Protein AF-A0A9W7B7G4-F1 (afdb_monomer_lite)

Sequence (160 aa):
MGCLITSSPSPPECTRESYFDNVRVCGVNTGFFNRFQSEVHAEMNCVCAAVEGGVSLKGCTTYISMPPCKNCFMHLKLSGVRRIVSRNRLCATISSYLATTDSITYEDIPDTDESKERRLKVVKESGREGDVEEMRRKRKRRKEIERERKERGKKERGVK

Radius of gyration: 18.66 Å; chains: 1; bounding box: 43×40×54 Å

Organism: NCBI:txid1606541

Foldseek 3Di:
DKKWKFDPPQDPDDDVVSVVVRTQFMFQFCDDPDRLDRPDHRLNRRLVVCVVVVHQRAQIEMEDADADDPVSVVSSLVSHHAEYEYQDDHDPVVVVVVVVDNRHYYYHDHDDPVNVVVVVVVCVVVVCPVVVVVSVVVVVVVVVVVVVVVVVVVVVVDDD

pLDDT: mean 85.09, std 10.11, range [43.78, 96.0]

Structure (mmCIF, N/CA/C/O backbone):
data_AF-A0A9W7B7G4-F1
#
_entry.id   AF-A0A9W7B7G4-F1
#
loop_
_atom_site.group_PDB
_atom_site.id
_atom_site.type_symbol
_atom_site.label_atom_id
_atom_site.label_alt_id
_atom_site.label_comp_id
_atom_site.label_asym_id
_atom_site.label_entity_id
_atom_site.label_seq_id
_atom_site.pdbx_PDB_ins_code
_atom_site.Cartn_x
_atom_site.Cartn_y
_atom_site.Cartn_z
_atom_site.occupancy
_atom_site.B_iso_or_equiv
_atom_site.auth_seq_id
_atom_site.auth_comp_id
_atom_site.auth_asym_id
_atom_site.auth_atom_id
_atom_site.pdbx_PDB_model_num
ATOM 1 N N . MET A 1 1 ? 6.600 -6.328 0.077 1.00 81.56 1 MET A N 1
ATOM 2 C CA . MET A 1 1 ? 5.896 -5.152 0.623 1.00 81.56 1 MET A CA 1
ATOM 3 C C . MET A 1 1 ? 4.523 -5.633 1.021 1.00 81.56 1 MET A C 1
ATOM 5 O O . MET A 1 1 ? 4.011 -6.510 0.333 1.00 81.56 1 MET A O 1
ATOM 9 N N . GLY A 1 2 ? 4.013 -5.145 2.146 1.00 89.75 2 GLY A N 1
ATOM 10 C CA . GLY A 1 2 ? 2.680 -5.457 2.648 1.00 89.75 2 GLY A CA 1
ATOM 11 C C . GLY A 1 2 ? 1.824 -4.199 2.760 1.00 89.75 2 GLY A C 1
ATOM 12 O O . GLY A 1 2 ? 2.365 -3.100 2.953 1.00 89.75 2 GLY A O 1
ATOM 13 N N . CYS A 1 3 ? 0.522 -4.411 2.631 1.00 93.69 3 CYS A N 1
ATOM 14 C CA . CYS A 1 3 ? -0.563 -3.467 2.826 1.00 93.69 3 CYS A CA 1
ATOM 15 C C . CYS A 1 3 ? -1.593 -4.121 3.759 1.00 93.69 3 CYS A C 1
ATOM 17 O O . CYS A 1 3 ? -1.847 -5.325 3.673 1.00 93.69 3 CYS A O 1
ATOM 19 N N . LEU A 1 4 ? -2.151 -3.333 4.667 1.00 94.25 4 LEU A N 1
ATOM 20 C CA . LEU A 1 4 ? -3.153 -3.749 5.638 1.00 94.25 4 LEU A CA 1
ATOM 21 C C . LEU A 1 4 ? -4.233 -2.673 5.691 1.00 94.25 4 LEU A C 1
ATOM 23 O O . LEU A 1 4 ? -3.908 -1.506 5.891 1.00 94.25 4 LEU A O 1
ATOM 27 N N . ILE A 1 5 ? -5.495 -3.047 5.523 1.00 94.19 5 ILE A N 1
ATOM 28 C CA . ILE A 1 5 ? -6.626 -2.128 5.624 1.00 94.19 5 ILE A CA 1
ATOM 29 C C . ILE A 1 5 ? -7.446 -2.483 6.856 1.00 94.19 5 ILE A C 1
ATOM 31 O O . ILE A 1 5 ? -7.848 -3.634 7.039 1.00 94.19 5 ILE A O 1
ATOM 35 N N . THR A 1 6 ? -7.703 -1.479 7.685 1.00 92.75 6 THR A N 1
ATOM 36 C CA . THR A 1 6 ? -8.508 -1.596 8.896 1.00 92.75 6 THR A CA 1
ATOM 37 C C . THR A 1 6 ? -9.739 -0.709 8.818 1.00 92.75 6 THR A C 1
ATOM 39 O O . THR A 1 6 ? -9.773 0.307 8.113 1.00 92.75 6 THR A O 1
ATOM 42 N N . SER A 1 7 ? -10.742 -1.074 9.604 1.00 88.56 7 SER A N 1
ATOM 43 C CA . SER A 1 7 ? -11.881 -0.209 9.909 1.00 88.56 7 SER A CA 1
ATOM 44 C C . SER A 1 7 ? -11.416 1.127 10.496 1.00 88.56 7 SER A C 1
ATOM 46 O O . SER A 1 7 ? -10.373 1.195 11.151 1.00 88.56 7 SER A O 1
ATOM 48 N N . SER A 1 8 ? -12.207 2.179 10.287 1.00 77.56 8 SER A N 1
ATOM 49 C CA . SER A 1 8 ? -12.058 3.458 10.984 1.00 77.56 8 SER A CA 1
ATOM 50 C C . SER A 1 8 ? -13.406 3.868 11.590 1.00 77.56 8 SER A C 1
ATOM 52 O O . SER A 1 8 ? -14.425 3.669 10.918 1.00 77.56 8 SER A O 1
ATOM 54 N N . PRO A 1 9 ? -13.434 4.462 12.798 1.00 66.94 9 PRO A N 1
ATOM 55 C CA . PRO A 1 9 ? -12.286 4.712 13.677 1.00 66.94 9 PRO A CA 1
ATOM 56 C C . PRO A 1 9 ? -11.755 3.426 14.326 1.00 66.94 9 PRO A C 1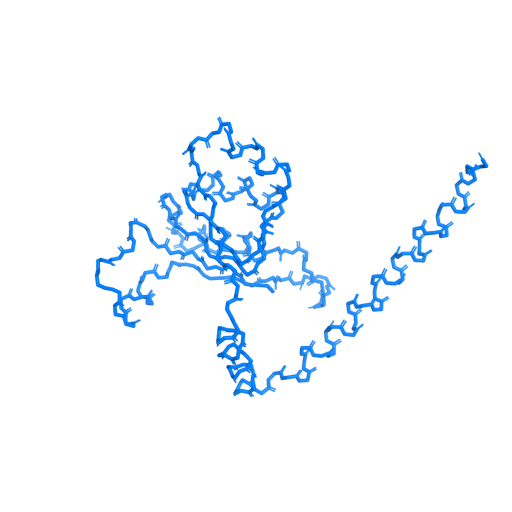
ATOM 58 O O . PRO A 1 9 ? -12.480 2.443 14.468 1.00 66.94 9 PRO A O 1
ATOM 61 N N . SER A 1 10 ? -10.475 3.429 14.710 1.00 61.72 10 SER A N 1
ATOM 62 C CA . SER A 1 10 ? -9.939 2.390 15.595 1.00 61.72 10 SER A CA 1
ATOM 63 C C . SER A 1 10 ? -10.697 2.427 16.928 1.00 61.72 10 SER A C 1
ATOM 65 O O . SER A 1 10 ? -10.994 3.529 17.402 1.00 61.72 10 SER A O 1
ATOM 67 N N . PRO A 1 11 ? -11.012 1.277 17.545 1.00 63.28 11 PRO A N 1
ATOM 68 C CA . PRO A 1 11 ? -11.721 1.252 18.816 1.00 63.28 11 PRO A CA 1
ATOM 69 C C . PRO A 1 11 ? -10.921 1.992 19.901 1.00 63.28 11 PRO A C 1
ATOM 71 O O . PRO A 1 11 ? -9.687 1.986 19.859 1.00 63.28 11 PRO A O 1
ATOM 74 N N . PRO A 1 12 ? -11.610 2.623 20.869 1.00 60.56 12 PRO A N 1
ATOM 75 C CA . PRO A 1 12 ? -10.978 3.418 21.925 1.00 60.56 12 PRO A CA 1
ATOM 76 C C . PRO A 1 12 ? -10.038 2.589 22.814 1.00 60.56 12 PRO A C 1
ATOM 78 O O . PRO A 1 12 ? -9.027 3.110 23.274 1.00 60.56 12 PRO A O 1
ATOM 81 N N . GLU A 1 13 ? -10.316 1.292 22.980 1.00 66.38 13 GLU A N 1
ATOM 82 C CA . GLU A 1 13 ? -9.416 0.324 23.609 1.00 66.38 13 GLU A CA 1
ATOM 83 C C . GLU A 1 13 ? -9.003 -0.738 22.581 1.00 66.38 13 GLU A C 1
ATOM 85 O O . GLU A 1 13 ? -9.759 -1.642 22.209 1.00 66.38 13 GLU A O 1
ATOM 90 N N . CYS A 1 14 ? -7.782 -0.600 22.071 1.00 65.31 14 CYS A N 1
ATOM 91 C CA . CYS A 1 14 ? -7.199 -1.542 21.126 1.00 65.31 14 CYS A CA 1
ATOM 92 C C . CYS A 1 14 ? -6.529 -2.692 21.896 1.00 65.31 14 CYS A C 1
ATOM 94 O O . CYS A 1 14 ? -5.321 -2.664 22.139 1.00 65.31 14 CYS A O 1
ATOM 96 N N . THR A 1 15 ? -7.306 -3.702 22.294 1.00 80.00 15 THR A N 1
ATOM 97 C CA . THR A 1 15 ? -6.761 -4.986 22.754 1.00 80.00 15 THR A CA 1
ATOM 98 C C . THR A 1 15 ? -6.179 -5.766 21.574 1.00 80.00 15 THR A C 1
ATOM 100 O O . THR A 1 15 ? -6.375 -5.416 20.406 1.00 80.00 15 THR A O 1
ATOM 103 N N . ARG A 1 16 ? -5.422 -6.833 21.855 1.00 77.25 16 ARG A N 1
ATOM 104 C CA . ARG A 1 16 ? -4.844 -7.666 20.796 1.00 77.25 16 ARG A CA 1
ATOM 105 C C . ARG A 1 16 ? -5.936 -8.334 19.960 1.00 77.25 16 ARG A C 1
ATOM 107 O O . ARG A 1 16 ? -5.798 -8.366 18.743 1.00 77.25 16 ARG A O 1
ATOM 114 N N . GLU A 1 17 ? -6.998 -8.841 20.584 1.00 77.94 17 GLU A N 1
ATOM 115 C CA . GLU A 1 17 ? -8.120 -9.445 19.858 1.00 77.94 17 GLU A CA 1
ATOM 116 C C . GLU A 1 17 ? -8.872 -8.395 19.038 1.00 77.94 17 GLU A C 1
ATOM 118 O O . GLU A 1 17 ? -9.024 -8.562 17.828 1.00 77.94 17 GLU A O 1
ATOM 123 N N . SER A 1 18 ? -9.231 -7.261 19.655 1.00 77.88 18 SER A N 1
ATOM 124 C CA . SER A 1 18 ? -9.980 -6.214 18.955 1.00 77.88 18 SER A CA 1
ATOM 125 C C . SER A 1 18 ? -9.180 -5.626 17.792 1.00 77.88 18 SER A C 1
ATOM 127 O O . SER A 1 18 ? -9.754 -5.258 16.770 1.00 77.88 18 SER A O 1
ATOM 129 N N . TYR A 1 19 ? -7.847 -5.595 17.877 1.00 80.12 19 TYR A N 1
ATOM 130 C CA . TYR A 1 19 ? -6.990 -5.225 16.753 1.00 80.12 19 TYR A CA 1
ATOM 131 C C . TYR A 1 19 ? -7.194 -6.134 15.534 1.00 80.12 19 TYR A C 1
ATOM 133 O O . TYR A 1 19 ? -7.355 -5.626 14.422 1.00 80.12 19 TYR A O 1
ATOM 141 N N . PHE A 1 20 ? -7.193 -7.457 15.721 1.00 82.44 20 PHE A N 1
ATOM 142 C CA . PHE A 1 20 ? -7.337 -8.402 14.611 1.00 82.44 20 PHE A CA 1
ATOM 143 C C . PHE A 1 20 ? -8.744 -8.388 14.021 1.00 82.44 20 PHE A C 1
ATOM 145 O O . PHE A 1 20 ? -8.869 -8.417 12.800 1.00 82.44 20 PHE A O 1
ATOM 152 N N . ASP A 1 21 ? -9.776 -8.220 14.847 1.00 83.88 21 ASP A N 1
ATOM 153 C CA . ASP A 1 21 ? -11.159 -8.080 14.371 1.00 83.88 21 ASP A CA 1
ATOM 154 C C . ASP A 1 21 ? -11.359 -6.813 13.521 1.00 83.88 21 ASP A C 1
ATOM 156 O O . ASP A 1 21 ? -12.219 -6.746 12.640 1.00 83.88 21 ASP A O 1
ATOM 160 N N . ASN A 1 22 ? -10.529 -5.789 13.743 1.00 87.38 22 ASN A N 1
ATOM 161 C CA . ASN A 1 22 ? -10.548 -4.568 12.944 1.00 87.38 22 ASN A CA 1
ATOM 162 C C . ASN A 1 22 ? -9.833 -4.683 11.604 1.00 87.38 22 ASN A C 1
ATOM 164 O O . ASN A 1 22 ? -10.007 -3.797 10.755 1.00 87.38 22 ASN A O 1
ATOM 168 N N . VAL A 1 23 ? -9.027 -5.723 11.402 1.00 91.12 23 VAL A N 1
ATOM 169 C CA . VAL A 1 23 ? -8.369 -5.966 10.125 1.00 91.12 23 VAL A CA 1
ATOM 170 C C . VAL A 1 23 ? -9.412 -6.451 9.134 1.00 91.12 23 VAL A C 1
ATOM 172 O O . VAL A 1 23 ? -9.992 -7.520 9.273 1.00 91.12 23 VAL A O 1
ATOM 175 N N . ARG A 1 24 ? -9.626 -5.654 8.091 1.00 91.25 24 ARG A N 1
ATOM 176 C CA . ARG A 1 24 ? -10.582 -5.970 7.034 1.00 91.25 24 ARG A CA 1
ATOM 177 C C . ARG A 1 24 ? -9.936 -6.796 5.943 1.00 91.25 24 ARG A C 1
ATOM 179 O O . ARG A 1 24 ? -10.478 -7.815 5.540 1.00 91.25 24 ARG A O 1
ATOM 186 N N . VAL A 1 25 ? -8.782 -6.344 5.459 1.00 94.38 25 VAL A N 1
ATOM 187 C CA . VAL A 1 25 ? -8.073 -6.990 4.353 1.00 94.38 25 VAL A CA 1
ATOM 188 C C . VAL A 1 25 ? -6.574 -6.789 4.515 1.00 94.38 25 VAL A C 1
ATOM 190 O O . VAL A 1 25 ? -6.117 -5.710 4.892 1.00 94.38 25 VAL A O 1
ATOM 193 N N . CYS A 1 26 ? -5.789 -7.805 4.177 1.00 94.25 26 CYS A N 1
ATOM 194 C CA . CYS A 1 26 ? -4.341 -7.705 4.070 1.00 94.25 26 CYS A CA 1
ATOM 195 C C . CYS A 1 26 ? -3.874 -8.197 2.697 1.00 94.25 26 CYS A C 1
ATOM 197 O O . CYS A 1 26 ? -4.549 -8.973 2.026 1.00 94.25 26 CYS A O 1
ATOM 199 N N . GLY A 1 27 ? -2.724 -7.701 2.253 1.00 93.62 27 GLY A N 1
ATOM 200 C CA . GLY A 1 27 ? -2.203 -7.988 0.927 1.00 93.62 27 GLY A CA 1
ATOM 201 C C . GLY A 1 27 ? -0.699 -7.802 0.877 1.00 93.62 27 GLY A C 1
ATOM 202 O O . GLY A 1 27 ? -0.123 -6.933 1.533 1.00 93.62 27 GLY A O 1
ATOM 203 N N . VAL A 1 28 ? -0.040 -8.632 0.080 1.00 92.56 28 VAL A N 1
ATOM 204 C CA . VAL A 1 28 ? 1.387 -8.514 -0.231 1.00 92.56 28 VAL A CA 1
ATOM 205 C C . VAL A 1 28 ? 1.559 -8.364 -1.730 1.00 92.56 28 VAL A C 1
ATOM 207 O O . VAL A 1 28 ? 0.647 -8.672 -2.485 1.00 92.56 28 VAL A O 1
ATOM 210 N N . ASN A 1 29 ? 2.713 -7.877 -2.178 1.00 91.12 29 ASN A N 1
ATOM 211 C CA . ASN A 1 29 ? 2.996 -7.831 -3.612 1.00 91.12 29 ASN A CA 1
ATOM 212 C C . ASN A 1 29 ? 2.940 -9.233 -4.225 1.00 91.12 29 ASN A C 1
ATOM 214 O O . ASN A 1 29 ? 3.547 -10.159 -3.682 1.00 91.12 29 ASN A O 1
ATOM 218 N N . THR A 1 30 ? 2.333 -9.331 -5.403 1.00 89.19 30 THR A N 1
ATOM 219 C CA . THR A 1 30 ? 2.258 -10.577 -6.167 1.00 89.19 30 THR A CA 1
ATOM 220 C C . THR A 1 30 ? 3.040 -10.426 -7.460 1.00 89.19 30 THR A C 1
ATOM 222 O O . THR A 1 30 ? 2.921 -9.413 -8.156 1.00 89.19 30 THR A O 1
ATOM 225 N N . GLY A 1 31 ? 3.853 -11.438 -7.760 1.00 85.31 31 GLY A N 1
ATOM 226 C CA . GLY A 1 31 ? 4.517 -11.569 -9.047 1.00 85.31 31 GLY A CA 1
ATOM 227 C C . GLY A 1 31 ? 3.828 -12.626 -9.893 1.00 85.31 31 GLY A C 1
ATOM 228 O O . GLY A 1 31 ? 3.772 -13.778 -9.470 1.00 85.31 31 GLY A O 1
ATOM 229 N N . PHE A 1 32 ? 3.284 -12.237 -11.047 1.00 81.56 32 PHE A N 1
ATOM 230 C CA . PHE A 1 32 ? 2.470 -13.136 -11.876 1.00 81.56 32 PHE A CA 1
ATOM 231 C C . PHE A 1 32 ? 3.328 -13.900 -12.886 1.00 81.56 32 PHE A C 1
ATOM 233 O O . PHE A 1 32 ? 3.273 -15.122 -12.964 1.00 81.56 32 PHE A O 1
ATOM 240 N N . PHE A 1 33 ? 4.188 -13.186 -13.613 1.00 83.88 33 PHE A N 1
ATOM 241 C CA . PHE A 1 33 ? 5.077 -13.790 -14.608 1.00 83.88 33 PHE A CA 1
ATOM 242 C C . PHE A 1 33 ? 6.438 -14.146 -14.011 1.00 83.88 33 PHE A C 1
ATOM 244 O O . PHE A 1 33 ? 7.163 -14.990 -14.534 1.00 83.88 33 PHE A O 1
ATOM 251 N N . ASN A 1 34 ? 6.817 -13.490 -12.912 1.00 76.25 34 ASN A N 1
ATOM 252 C CA . ASN A 1 34 ? 8.071 -13.748 -12.228 1.00 76.25 34 ASN A CA 1
ATOM 253 C C . ASN A 1 34 ? 7.915 -13.549 -10.717 1.00 76.25 34 ASN A C 1
ATOM 255 O O . ASN A 1 34 ? 7.637 -12.447 -10.253 1.00 76.25 34 ASN A O 1
ATOM 259 N N . ARG A 1 35 ? 8.200 -14.594 -9.930 1.00 69.56 35 ARG A N 1
ATOM 260 C CA . ARG A 1 35 ? 8.082 -14.583 -8.458 1.00 69.56 35 ARG A CA 1
ATOM 261 C C . ARG A 1 35 ? 8.930 -13.506 -7.762 1.00 69.56 35 ARG A C 1
ATOM 263 O O . ARG A 1 35 ? 8.662 -13.146 -6.620 1.00 69.56 35 ARG A O 1
ATOM 270 N N . PHE A 1 36 ? 9.956 -12.977 -8.427 1.00 69.25 36 PHE A N 1
ATOM 271 C CA . PHE A 1 36 ? 10.814 -11.910 -7.901 1.00 69.25 36 PHE A CA 1
ATOM 272 C C . PHE A 1 36 ? 10.337 -10.502 -8.277 1.00 69.25 36 PHE A C 1
ATOM 274 O O . PHE A 1 36 ? 10.901 -9.510 -7.791 1.00 69.25 36 PHE A O 1
ATOM 281 N N . GLN A 1 37 ? 9.326 -10.406 -9.139 1.00 72.88 37 GLN A N 1
ATOM 282 C CA . GLN A 1 37 ? 8.693 -9.160 -9.524 1.00 72.88 37 GLN A CA 1
ATOM 283 C C . GLN A 1 3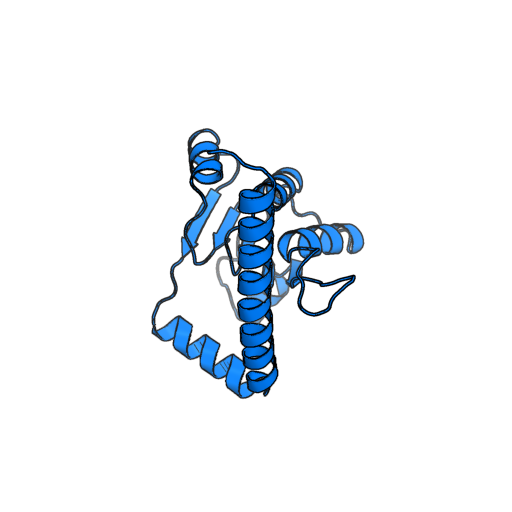7 ? 7.498 -8.835 -8.621 1.00 72.88 37 GLN A C 1
ATOM 285 O O . GLN A 1 37 ? 7.149 -9.548 -7.681 1.00 72.88 37 GLN A O 1
ATOM 290 N N . SER A 1 38 ? 7.002 -7.622 -8.786 1.00 79.81 38 SER A N 1
ATOM 291 C CA . SER A 1 38 ? 5.872 -7.085 -8.042 1.00 79.81 38 SER A CA 1
ATOM 292 C C . SER A 1 38 ? 5.021 -6.321 -9.036 1.00 79.81 38 SER A C 1
ATOM 294 O O . SER A 1 38 ? 4.913 -5.104 -8.951 1.00 79.81 38 SER A O 1
ATOM 296 N N . GLU A 1 39 ? 4.536 -7.042 -10.043 1.00 85.56 39 GLU A N 1
ATOM 297 C CA . GLU A 1 39 ? 3.659 -6.521 -11.086 1.00 85.56 39 GLU A CA 1
ATOM 298 C C . GLU A 1 39 ? 2.373 -5.986 -10.461 1.00 85.56 39 GLU A C 1
ATOM 300 O O . GLU A 1 39 ? 1.945 -4.884 -10.795 1.00 85.56 39 GLU A O 1
ATOM 305 N N . VAL A 1 40 ? 1.817 -6.721 -9.491 1.00 90.44 40 VAL A N 1
ATOM 306 C CA . VAL A 1 40 ? 0.706 -6.234 -8.677 1.00 90.44 40 VAL A CA 1
ATOM 307 C C . VAL A 1 40 ? 1.226 -5.826 -7.306 1.00 90.44 40 VAL A C 1
ATOM 309 O O . VAL A 1 40 ? 1.846 -6.601 -6.569 1.00 90.44 40 VAL A O 1
ATOM 312 N N . HIS A 1 41 ? 1.001 -4.559 -6.986 1.00 93.62 41 HIS A N 1
ATOM 313 C CA . HIS A 1 41 ? 1.365 -3.970 -5.709 1.00 93.62 41 HIS A CA 1
ATOM 314 C C . HIS A 1 41 ? 0.418 -4.436 -4.597 1.00 93.62 41 HIS A C 1
ATOM 316 O O . HIS A 1 41 ? -0.757 -4.715 -4.840 1.00 93.62 41 HIS A O 1
ATOM 322 N N . ALA A 1 42 ? 0.926 -4.477 -3.367 1.00 95.25 42 ALA A N 1
ATOM 323 C CA . ALA A 1 42 ? 0.178 -4.896 -2.187 1.00 95.25 42 ALA A CA 1
ATOM 324 C C . ALA A 1 42 ? -1.129 -4.108 -2.003 1.00 95.25 42 ALA A C 1
ATOM 326 O O . ALA A 1 42 ? -2.147 -4.692 -1.652 1.00 95.25 42 ALA A O 1
ATOM 327 N N . GLU A 1 43 ? -1.113 -2.806 -2.289 1.00 96.00 43 GLU A N 1
ATOM 328 C CA . GLU A 1 43 ? -2.270 -1.913 -2.212 1.00 96.00 43 GLU A CA 1
ATOM 329 C C . GLU A 1 43 ? -3.389 -2.353 -3.156 1.00 96.00 43 GLU A C 1
ATOM 331 O O . GLU A 1 43 ? -4.550 -2.401 -2.762 1.00 96.00 43 GLU A O 1
ATOM 336 N N . MET A 1 44 ? -3.035 -2.718 -4.392 1.00 95.62 44 MET A N 1
ATOM 337 C CA . MET A 1 44 ? -4.018 -3.189 -5.366 1.00 95.62 44 MET A CA 1
ATOM 338 C C . MET A 1 44 ? -4.556 -4.558 -4.995 1.00 95.62 44 MET A C 1
ATOM 340 O O . MET A 1 44 ? -5.757 -4.770 -5.093 1.00 95.62 44 MET A O 1
ATOM 344 N N . ASN A 1 45 ? -3.700 -5.454 -4.504 1.00 95.06 45 ASN A N 1
ATOM 345 C CA . ASN A 1 45 ? -4.157 -6.744 -3.998 1.00 95.06 45 ASN A CA 1
ATOM 346 C C . ASN A 1 45 ? -5.144 -6.579 -2.836 1.00 95.06 45 ASN A C 1
ATOM 348 O O . ASN A 1 45 ? -6.148 -7.279 -2.809 1.00 95.06 45 ASN A O 1
ATOM 352 N N . CYS A 1 46 ? -4.919 -5.626 -1.923 1.00 95.38 46 CYS A N 1
ATOM 353 C CA . CYS A 1 46 ? -5.889 -5.311 -0.872 1.00 95.38 46 CYS A CA 1
ATOM 354 C C . CYS A 1 46 ? -7.222 -4.809 -1.435 1.00 95.38 46 CYS A C 1
ATOM 356 O O . CYS A 1 46 ? -8.271 -5.237 -0.968 1.00 95.38 46 CYS A O 1
ATOM 358 N N . VAL A 1 47 ? -7.201 -3.914 -2.426 1.00 95.81 47 VAL A N 1
ATOM 359 C CA . VAL A 1 47 ? -8.439 -3.426 -3.055 1.00 95.81 47 VAL A CA 1
ATOM 360 C C . VAL A 1 47 ? -9.185 -4.570 -3.747 1.00 95.81 47 VAL A C 1
ATOM 362 O O . VAL A 1 47 ? -10.387 -4.709 -3.548 1.00 95.81 47 VAL A O 1
ATOM 365 N N . CYS A 1 48 ? -8.486 -5.422 -4.500 1.00 95.50 48 CYS A N 1
ATOM 366 C CA . CYS A 1 48 ? -9.094 -6.574 -5.165 1.00 95.50 48 CYS A CA 1
ATOM 367 C C . CYS A 1 48 ? -9.680 -7.574 -4.162 1.00 95.50 48 CYS A C 1
ATOM 369 O O . CYS A 1 48 ? -10.827 -7.976 -4.319 1.00 95.50 48 CYS A O 1
ATOM 371 N N . ALA A 1 49 ? -8.940 -7.918 -3.105 1.00 95.00 49 ALA A N 1
ATOM 372 C CA . ALA A 1 49 ? -9.419 -8.826 -2.066 1.00 95.00 49 ALA A CA 1
ATOM 373 C C . ALA A 1 49 ? -10.620 -8.248 -1.295 1.00 95.00 49 ALA A C 1
ATOM 375 O O . ALA A 1 49 ? -11.514 -8.990 -0.901 1.00 95.00 49 ALA A O 1
ATOM 376 N N . ALA A 1 50 ? -10.688 -6.923 -1.123 1.00 95.44 50 ALA A N 1
ATOM 377 C CA . ALA A 1 50 ? -11.864 -6.273 -0.552 1.00 95.44 50 ALA A CA 1
ATOM 378 C C . ALA A 1 50 ? -13.095 -6.428 -1.450 1.00 95.44 50 ALA A C 1
ATOM 380 O O . ALA A 1 50 ? -14.172 -6.743 -0.958 1.00 95.44 50 ALA A O 1
ATOM 381 N N . VAL A 1 51 ? -12.936 -6.238 -2.763 1.00 95.62 51 VAL A N 1
ATOM 382 C CA . VAL A 1 51 ? -14.027 -6.419 -3.731 1.00 95.62 51 VAL A CA 1
ATOM 383 C C . VAL A 1 51 ? -14.486 -7.875 -3.768 1.00 95.62 51 VAL A C 1
ATOM 385 O O . VAL A 1 51 ? -15.682 -8.130 -3.680 1.00 95.62 51 VAL A O 1
ATOM 388 N N . GLU A 1 52 ? -13.549 -8.819 -3.847 1.00 95.62 52 GLU A N 1
ATOM 389 C CA . GLU A 1 52 ? -13.835 -10.257 -3.853 1.00 95.62 52 GLU A CA 1
ATOM 390 C C . GLU A 1 52 ? -14.564 -10.701 -2.577 1.00 95.62 52 GLU A C 1
ATOM 392 O O . GLU A 1 52 ? -15.541 -11.440 -2.646 1.00 95.62 52 GLU A O 1
ATOM 397 N N . GLY A 1 53 ? -14.143 -10.190 -1.417 1.00 93.62 53 GLY A N 1
ATOM 398 C CA . GLY A 1 53 ? -14.781 -10.462 -0.129 1.00 93.62 53 GLY A CA 1
ATOM 399 C C . GLY A 1 53 ? -16.042 -9.640 0.159 1.00 93.62 53 GLY A C 1
ATOM 400 O O . GLY A 1 53 ? -16.607 -9.776 1.241 1.00 93.62 53 GLY A O 1
ATOM 401 N N . GLY A 1 54 ? -16.471 -8.753 -0.746 1.00 94.19 54 GLY A N 1
ATOM 402 C CA . GLY A 1 54 ? -17.628 -7.877 -0.524 1.00 94.19 54 GLY A CA 1
ATOM 403 C C . GLY A 1 54 ? -17.441 -6.854 0.609 1.00 94.19 54 GLY A C 1
ATOM 404 O O . GLY A 1 54 ? -18.413 -6.402 1.213 1.00 94.19 54 GLY A O 1
ATOM 405 N N . VAL A 1 55 ? -16.200 -6.478 0.921 1.00 93.50 55 VAL A N 1
ATOM 406 C CA . VAL A 1 55 ? -15.854 -5.568 2.015 1.00 93.50 55 VAL A CA 1
ATOM 407 C C . VAL A 1 55 ? -15.751 -4.129 1.512 1.00 93.50 55 VAL A C 1
ATOM 409 O O . VAL A 1 55 ? -14.912 -3.788 0.679 1.00 93.50 55 VAL A O 1
ATOM 412 N N . SER A 1 56 ? -16.571 -3.239 2.073 1.00 93.94 56 SER A N 1
ATOM 413 C CA . SER A 1 56 ? -16.483 -1.805 1.782 1.00 93.94 56 SER A CA 1
ATOM 414 C C . SER A 1 56 ? -15.223 -1.185 2.390 1.00 93.94 56 SER A C 1
ATOM 416 O O . SER A 1 56 ? -14.977 -1.301 3.591 1.00 93.94 56 SER A O 1
ATOM 418 N N . LEU A 1 57 ? -14.461 -0.463 1.562 1.00 94.38 57 LEU A N 1
ATOM 419 C CA . LEU A 1 57 ? -13.272 0.290 1.976 1.00 94.38 57 LEU A CA 1
ATOM 420 C C . LEU A 1 57 ? -13.572 1.758 2.324 1.00 94.38 57 LEU A C 1
ATOM 422 O O . LEU A 1 57 ? -12.663 2.528 2.648 1.00 94.38 57 LEU A O 1
ATOM 426 N N . LYS A 1 58 ? -14.846 2.165 2.278 1.00 94.38 58 LYS A N 1
ATOM 427 C CA . LYS A 1 58 ? -15.263 3.541 2.562 1.00 94.38 58 LYS A CA 1
ATOM 428 C C . LYS A 1 58 ? -14.940 3.912 4.009 1.00 94.38 58 LYS A C 1
ATOM 430 O O . LYS A 1 58 ? -15.367 3.240 4.940 1.00 94.38 58 LYS A O 1
ATOM 435 N N . GLY A 1 59 ? -14.197 5.000 4.189 1.00 92.38 59 GLY A N 1
ATOM 436 C CA . GLY A 1 59 ? -13.784 5.495 5.501 1.00 92.38 59 GLY A CA 1
ATOM 437 C C . GLY A 1 59 ? -12.599 4.753 6.117 1.00 92.38 59 GLY A C 1
ATOM 438 O O . GLY A 1 59 ? -12.103 5.197 7.142 1.00 92.38 59 GLY A O 1
ATOM 439 N N . CYS A 1 60 ? -12.116 3.666 5.511 1.00 94.06 60 CYS A N 1
ATOM 440 C CA . CYS A 1 60 ? -11.085 2.824 6.111 1.00 94.06 60 CYS A CA 1
ATOM 441 C C . CYS A 1 60 ? -9.713 3.511 6.191 1.00 94.06 60 CYS A C 1
ATOM 443 O O . CYS A 1 60 ? -9.423 4.482 5.477 1.00 94.06 60 CYS A O 1
ATOM 445 N N . THR A 1 61 ? -8.856 2.937 7.036 1.00 94.06 61 THR A N 1
ATOM 446 C CA . THR A 1 61 ? -7.453 3.322 7.203 1.00 94.06 61 THR A CA 1
ATOM 447 C C . THR A 1 61 ? -6.558 2.254 6.594 1.00 94.06 61 THR A C 1
ATOM 449 O O . THR A 1 61 ? -6.760 1.063 6.805 1.00 94.06 61 THR A O 1
ATOM 452 N N . THR A 1 62 ? -5.563 2.671 5.820 1.00 94.31 62 THR A N 1
ATOM 453 C CA . THR A 1 62 ? -4.613 1.775 5.158 1.00 94.31 62 THR A CA 1
ATOM 454 C C . THR A 1 62 ? -3.210 1.972 5.723 1.00 94.31 62 THR A C 1
ATOM 456 O O . THR A 1 62 ? -2.683 3.079 5.706 1.00 94.31 62 THR A O 1
ATOM 459 N N . TYR A 1 63 ? -2.578 0.889 6.162 1.00 93.56 63 TYR A N 1
ATOM 460 C CA . TYR A 1 63 ? -1.196 0.83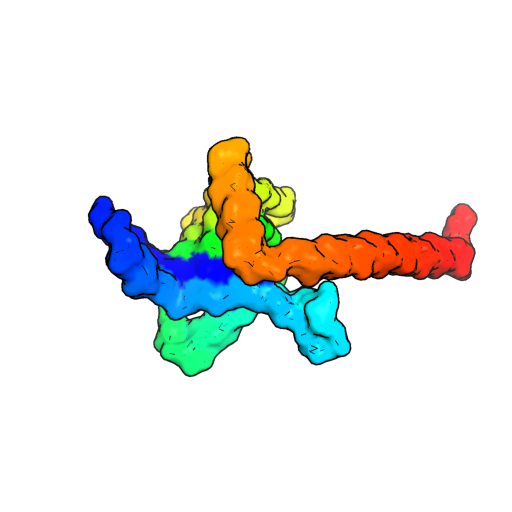5 6.627 1.00 93.56 63 TYR A CA 1
ATOM 461 C C . TYR A 1 63 ? -0.326 0.158 5.572 1.00 93.56 63 TYR A C 1
ATOM 463 O O . TYR A 1 63 ? -0.555 -0.998 5.207 1.00 93.56 63 TYR A O 1
ATOM 471 N N . ILE A 1 64 ? 0.694 0.861 5.081 1.00 93.88 64 ILE A N 1
ATOM 472 C CA . ILE A 1 64 ? 1.541 0.378 3.988 1.00 93.88 64 ILE A CA 1
ATOM 473 C C . ILE A 1 64 ? 3.003 0.422 4.405 1.00 93.88 64 ILE A C 1
ATOM 475 O O . ILE A 1 64 ? 3.519 1.400 4.941 1.00 93.88 64 ILE A O 1
ATOM 479 N N . SER A 1 65 ? 3.710 -0.667 4.119 1.00 90.62 65 SER A N 1
ATOM 480 C CA . SER A 1 65 ? 5.142 -0.773 4.413 1.00 90.62 65 SER A CA 1
ATOM 481 C C . SER A 1 65 ? 6.022 0.189 3.602 1.00 90.62 65 SER A C 1
ATOM 483 O O . SER A 1 65 ? 7.139 0.477 4.038 1.00 90.62 65 SER A O 1
ATOM 485 N N . MET A 1 66 ? 5.547 0.645 2.442 1.00 89.25 66 MET A N 1
ATOM 486 C CA . MET A 1 66 ? 6.192 1.603 1.545 1.00 89.25 66 MET A CA 1
ATOM 487 C C . MET A 1 66 ? 5.131 2.567 1.001 1.00 89.25 66 MET A C 1
ATOM 489 O O . MET A 1 66 ? 4.004 2.134 0.782 1.00 89.25 66 MET A O 1
ATOM 493 N N . PRO A 1 67 ? 5.470 3.840 0.750 1.00 92.00 67 PRO A N 1
ATOM 494 C CA . PRO A 1 67 ? 4.528 4.823 0.233 1.00 92.00 67 PRO A CA 1
ATOM 495 C C . PRO A 1 67 ? 3.968 4.375 -1.123 1.00 92.00 67 PRO A C 1
ATOM 497 O O . PRO A 1 67 ? 4.735 3.868 -1.954 1.00 92.00 67 PRO A O 1
ATOM 500 N N . PRO A 1 68 ? 2.663 4.581 -1.368 1.00 93.69 68 PRO A N 1
ATOM 501 C CA . PRO A 1 68 ? 2.024 4.110 -2.581 1.00 93.69 68 PRO A CA 1
ATOM 502 C C . PRO A 1 68 ? 2.540 4.853 -3.809 1.00 93.69 68 PRO A C 1
ATOM 504 O O . PRO A 1 68 ? 2.878 6.041 -3.768 1.00 93.69 68 PRO A O 1
ATOM 507 N N . CYS A 1 69 ? 2.574 4.154 -4.943 1.00 92.88 69 CYS A N 1
ATOM 508 C CA . CYS A 1 69 ? 2.799 4.812 -6.225 1.00 92.88 69 CYS A CA 1
ATOM 509 C C . CYS A 1 69 ? 1.566 5.646 -6.623 1.00 92.88 69 CYS A C 1
ATOM 511 O O . CYS A 1 69 ? 0.492 5.507 -6.036 1.00 92.88 69 CYS A O 1
ATOM 513 N N . LYS A 1 70 ? 1.697 6.487 -7.658 1.00 93.88 70 LYS A N 1
ATOM 514 C CA . LYS A 1 70 ? 0.601 7.352 -8.137 1.00 93.88 70 LYS A CA 1
ATOM 515 C C . LYS A 1 70 ? -0.682 6.560 -8.421 1.00 93.88 70 LYS A C 1
ATOM 517 O O . LYS A 1 70 ? -1.751 6.964 -7.982 1.00 93.88 70 LYS A O 1
ATOM 522 N N . ASN A 1 71 ? -0.561 5.410 -9.085 1.00 94.31 71 ASN A N 1
ATOM 523 C CA . ASN A 1 71 ? -1.710 4.572 -9.437 1.00 94.31 71 ASN A CA 1
ATOM 524 C C . ASN A 1 71 ? -2.370 3.968 -8.195 1.00 94.31 71 ASN A C 1
ATOM 526 O O . ASN A 1 71 ? -3.572 4.123 -8.009 1.00 94.31 71 ASN A O 1
ATOM 530 N N . CYS A 1 72 ? -1.589 3.349 -7.305 1.00 94.69 72 CYS A N 1
ATOM 531 C CA . CYS A 1 72 ? -2.120 2.774 -6.069 1.00 94.69 72 CYS A CA 1
ATOM 532 C C . CYS A 1 72 ? -2.786 3.836 -5.188 1.00 94.69 72 CYS A C 1
ATOM 534 O O . CYS A 1 72 ? -3.855 3.586 -4.645 1.00 94.69 72 CYS A O 1
ATOM 536 N N . PHE A 1 73 ? -2.209 5.037 -5.097 1.00 95.19 73 PHE A N 1
ATOM 537 C CA . PHE A 1 73 ? -2.815 6.147 -4.365 1.00 95.19 73 PHE A CA 1
ATOM 538 C C . PHE A 1 73 ? -4.183 6.544 -4.939 1.00 95.19 73 PHE A C 1
ATOM 540 O O . PHE A 1 73 ? -5.142 6.691 -4.182 1.00 95.19 73 PHE A O 1
ATOM 547 N N . MET A 1 74 ? -4.298 6.670 -6.267 1.00 94.44 74 MET A N 1
ATOM 548 C CA . MET A 1 74 ? -5.578 6.971 -6.920 1.00 94.44 74 MET A CA 1
ATOM 549 C C . MET A 1 74 ? -6.626 5.892 -6.631 1.00 94.44 74 MET A C 1
ATOM 551 O O . MET A 1 74 ? -7.755 6.224 -6.275 1.00 94.44 74 MET A O 1
ATOM 555 N N . HIS A 1 75 ? -6.253 4.613 -6.722 1.00 95.56 75 HIS A N 1
ATOM 556 C CA . HIS A 1 75 ? -7.171 3.511 -6.436 1.00 95.56 75 HIS A CA 1
ATOM 557 C C . HIS A 1 75 ? -7.620 3.479 -4.974 1.00 95.56 75 HIS A C 1
ATOM 559 O O . HIS A 1 75 ? -8.813 3.335 -4.733 1.00 95.56 75 HIS A O 1
ATOM 565 N N . LEU A 1 76 ? -6.715 3.692 -4.013 1.00 94.88 76 LEU A N 1
ATOM 566 C CA . LEU A 1 76 ? -7.072 3.780 -2.591 1.00 94.88 76 LEU A CA 1
ATOM 567 C C . LEU A 1 76 ? -8.043 4.940 -2.326 1.00 94.88 76 LEU A C 1
ATOM 569 O O . LEU A 1 76 ? -9.039 4.783 -1.621 1.00 94.88 76 LEU A O 1
ATOM 573 N N . LYS A 1 77 ? -7.791 6.112 -2.923 1.00 94.25 77 LYS A N 1
ATOM 574 C CA . LYS A 1 77 ? -8.695 7.260 -2.791 1.00 94.25 77 LYS A CA 1
ATOM 575 C C . LYS A 1 77 ? -10.087 6.941 -3.346 1.00 94.25 77 LYS A C 1
ATOM 577 O O . LYS A 1 77 ? -11.088 7.206 -2.676 1.00 94.25 77 LYS A O 1
ATOM 582 N N . LEU A 1 78 ? -10.147 6.383 -4.557 1.00 94.12 78 LEU A N 1
ATOM 583 C CA . LEU A 1 78 ? -11.400 6.053 -5.241 1.00 94.12 78 LEU A CA 1
ATOM 584 C C . LEU A 1 78 ? -12.161 4.911 -4.560 1.00 94.12 78 LEU A C 1
ATOM 586 O O . LEU A 1 78 ? -13.387 4.945 -4.535 1.00 94.12 78 LEU A O 1
ATOM 590 N N . SER A 1 79 ? -11.464 3.956 -3.939 1.00 94.25 79 SER A N 1
ATOM 591 C CA . SER A 1 79 ? -12.098 2.903 -3.139 1.00 94.25 79 SER A CA 1
ATOM 592 C C . SER A 1 79 ? -12.682 3.423 -1.820 1.00 94.25 79 SER A C 1
ATOM 594 O O . SER A 1 79 ? -13.366 2.689 -1.112 1.00 94.25 79 SER A O 1
ATOM 596 N N . GLY A 1 80 ? -12.441 4.693 -1.480 1.00 92.56 80 GLY A N 1
ATOM 597 C CA . GLY A 1 80 ? -13.035 5.354 -0.325 1.00 92.56 80 GLY A CA 1
ATOM 598 C C . GLY A 1 80 ? -12.159 5.366 0.925 1.00 92.56 80 GLY A C 1
ATOM 599 O O . GLY A 1 80 ? -12.653 5.780 1.974 1.00 92.56 80 GLY A O 1
ATOM 600 N N . VAL A 1 81 ? -10.881 4.986 0.827 1.00 94.81 81 VAL A N 1
ATOM 601 C CA . VAL A 1 81 ? -9.920 5.114 1.936 1.00 94.81 81 VAL A CA 1
ATOM 602 C C . VAL A 1 81 ? -9.780 6.590 2.319 1.00 94.81 81 VAL A C 1
ATOM 604 O O . VAL A 1 81 ? -9.807 7.480 1.460 1.00 94.81 81 VAL A O 1
ATOM 607 N N . ARG A 1 82 ? -9.678 6.861 3.624 1.00 93.94 82 ARG A N 1
ATOM 608 C CA . ARG A 1 82 ? -9.587 8.230 4.164 1.00 93.94 82 ARG A CA 1
ATOM 609 C C . ARG A 1 82 ? -8.285 8.532 4.883 1.00 93.94 82 ARG A C 1
ATOM 611 O O . ARG A 1 82 ? -7.947 9.701 5.007 1.00 93.94 82 ARG A O 1
ATOM 618 N N . ARG A 1 83 ? -7.534 7.508 5.280 1.00 94.00 83 ARG A N 1
ATOM 619 C CA . ARG A 1 83 ? -6.249 7.664 5.964 1.00 94.00 83 ARG A CA 1
ATOM 620 C C . ARG A 1 83 ? -5.244 6.651 5.440 1.00 94.00 83 ARG A C 1
ATOM 622 O O . ARG A 1 83 ? -5.554 5.463 5.351 1.00 94.00 83 ARG A O 1
ATOM 629 N N . ILE A 1 84 ? -4.049 7.116 5.099 1.00 94.56 84 ILE A N 1
ATOM 630 C CA . ILE A 1 84 ? -2.919 6.282 4.689 1.00 94.56 84 ILE A CA 1
ATOM 631 C C . ILE A 1 84 ? -1.775 6.512 5.672 1.00 94.56 84 ILE A C 1
ATOM 633 O O . ILE A 1 84 ? -1.349 7.640 5.883 1.00 94.56 84 ILE A O 1
ATOM 637 N N . VAL A 1 85 ? -1.253 5.434 6.240 1.00 93.31 85 VAL A N 1
ATOM 638 C CA . VAL A 1 85 ? -0.148 5.457 7.197 1.00 93.31 85 VAL A CA 1
ATOM 639 C C . VAL A 1 85 ? 1.012 4.660 6.620 1.00 93.31 85 VAL A C 1
ATOM 641 O O . VAL A 1 85 ? 0.845 3.519 6.181 1.00 93.31 85 VAL A O 1
ATOM 644 N N . SER A 1 86 ? 2.205 5.243 6.599 1.00 93.19 86 SER A N 1
ATOM 645 C CA . SER A 1 86 ? 3.401 4.569 6.093 1.00 93.19 86 SER A CA 1
ATOM 646 C C . SER A 1 86 ? 4.653 5.057 6.804 1.00 93.19 86 SER A C 1
ATOM 648 O O . SER A 1 86 ? 4.690 6.130 7.392 1.00 93.19 86 SER A O 1
ATOM 650 N N . ARG A 1 87 ? 5.710 4.247 6.759 1.00 89.88 87 ARG A N 1
ATOM 651 C CA . ARG A 1 87 ? 6.960 4.541 7.472 1.00 89.88 87 ARG A CA 1
ATOM 652 C C . ARG A 1 87 ? 7.866 5.537 6.769 1.00 89.88 87 ARG A C 1
ATOM 654 O O . ARG A 1 87 ? 8.772 6.083 7.384 1.00 89.88 87 ARG A O 1
ATOM 661 N N . ASN A 1 88 ? 7.675 5.715 5.465 1.00 89.50 88 ASN A N 1
ATOM 662 C CA . ASN A 1 88 ? 8.509 6.619 4.681 1.00 89.50 88 ASN A CA 1
ATOM 663 C C . ASN A 1 88 ? 7.701 7.810 4.194 1.00 89.50 88 ASN A C 1
ATOM 665 O O . ASN A 1 88 ? 6.478 7.748 4.065 1.00 89.50 88 ASN A O 1
ATOM 669 N N . ARG A 1 89 ? 8.426 8.861 3.823 1.00 89.00 89 ARG A N 1
ATOM 670 C CA . ARG A 1 89 ? 7.848 10.053 3.215 1.00 89.00 89 ARG A CA 1
ATOM 671 C C . ARG A 1 89 ? 7.225 9.743 1.862 1.00 89.00 89 ARG A C 1
ATOM 673 O O . ARG A 1 89 ? 7.745 8.947 1.076 1.00 89.00 89 ARG A O 1
ATOM 680 N N . LEU A 1 90 ? 6.107 10.405 1.603 1.00 89.00 90 LEU A N 1
ATOM 681 C CA . LEU A 1 90 ? 5.405 10.337 0.335 1.00 89.00 90 LEU A CA 1
ATOM 682 C C . LEU A 1 90 ? 6.176 11.090 -0.758 1.00 89.00 90 LEU A C 1
ATOM 684 O O . LEU A 1 90 ? 6.997 11.964 -0.476 1.00 89.00 90 LEU A O 1
ATOM 688 N N . CYS A 1 91 ? 5.916 10.766 -2.025 1.00 88.31 91 CYS A N 1
ATOM 689 C CA . CYS A 1 91 ? 6.532 11.497 -3.127 1.00 88.31 91 CYS A CA 1
ATOM 690 C C . CYS A 1 91 ? 5.952 12.916 -3.251 1.00 88.31 91 CYS A C 1
ATOM 692 O O . CYS A 1 91 ? 4.782 13.153 -2.939 1.00 88.31 91 CYS A O 1
ATOM 694 N N . ALA A 1 92 ? 6.760 13.848 -3.768 1.00 89.75 92 ALA A N 1
ATOM 695 C CA . ALA A 1 92 ? 6.398 15.262 -3.866 1.00 89.75 92 ALA A CA 1
A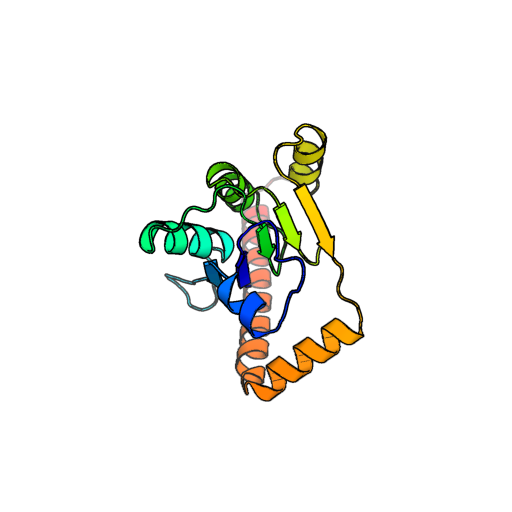TOM 696 C C . ALA A 1 92 ? 5.070 15.496 -4.606 1.00 89.75 92 ALA A C 1
ATOM 698 O O . ALA A 1 92 ? 4.262 16.293 -4.153 1.00 89.75 92 ALA A O 1
ATOM 699 N N . THR A 1 93 ? 4.807 14.753 -5.689 1.00 90.81 93 THR A N 1
ATOM 700 C CA . THR A 1 93 ? 3.576 14.902 -6.485 1.00 90.81 93 THR A CA 1
ATOM 701 C C . THR A 1 93 ? 2.307 14.581 -5.696 1.00 90.81 93 THR A C 1
ATOM 703 O O . THR A 1 93 ? 1.301 15.267 -5.841 1.00 90.81 93 THR A O 1
ATOM 706 N N . ILE A 1 94 ? 2.320 13.514 -4.894 1.00 91.06 94 ILE A N 1
ATOM 707 C CA . ILE A 1 94 ? 1.136 13.154 -4.106 1.00 91.06 94 ILE A CA 1
ATOM 708 C C . ILE A 1 94 ? 1.046 14.079 -2.891 1.00 91.06 94 ILE A C 1
ATOM 710 O O . ILE A 1 94 ? -0.039 14.533 -2.561 1.00 91.06 94 ILE A O 1
ATOM 714 N N . SER A 1 95 ? 2.181 14.436 -2.286 1.00 89.94 95 SER A N 1
ATOM 715 C CA . SER A 1 95 ? 2.223 15.418 -1.198 1.00 89.94 95 SER A CA 1
ATOM 716 C C . SER A 1 95 ? 1.589 16.757 -1.602 1.00 89.94 95 SER A C 1
ATOM 718 O O . SER A 1 95 ? 0.717 17.263 -0.903 1.00 89.94 95 SER A O 1
ATOM 720 N N . SER A 1 96 ? 1.931 17.287 -2.784 1.00 90.38 96 SER A N 1
ATOM 721 C CA . SER A 1 96 ? 1.319 18.517 -3.301 1.00 90.38 96 SER A CA 1
ATOM 722 C C . SER A 1 96 ? -0.180 18.374 -3.564 1.00 90.38 96 SER A C 1
ATOM 724 O O . SER A 1 96 ? -0.915 19.337 -3.406 1.00 90.38 96 SER A O 1
ATOM 726 N N . TYR A 1 97 ? -0.643 17.184 -3.954 1.00 90.62 97 TYR A N 1
ATOM 727 C CA . TYR A 1 97 ? -2.070 16.912 -4.136 1.00 90.62 97 TYR A CA 1
ATOM 728 C C . TYR A 1 97 ? -2.830 16.844 -2.805 1.00 90.62 97 TYR A C 1
ATOM 730 O O . TYR A 1 97 ? -3.958 17.309 -2.702 1.00 90.62 97 TYR A O 1
ATOM 738 N N . LEU A 1 98 ? -2.221 16.269 -1.769 1.00 90.12 98 LEU A N 1
ATOM 739 C CA . LEU A 1 98 ? -2.817 16.234 -0.435 1.00 90.12 98 LEU A CA 1
ATOM 740 C C . LEU A 1 98 ? -2.951 17.639 0.153 1.00 90.12 98 LEU A C 1
ATOM 742 O O . LEU A 1 98 ? -3.962 17.934 0.772 1.00 90.12 98 LEU A O 1
ATOM 746 N N . ALA A 1 99 ? -1.989 18.524 -0.114 1.00 86.94 99 ALA A N 1
ATOM 747 C CA . ALA A 1 99 ? -2.056 19.920 0.315 1.00 86.94 99 ALA A CA 1
ATOM 748 C C . ALA A 1 99 ? -3.222 20.708 -0.315 1.00 86.94 99 ALA A C 1
ATOM 750 O O . ALA A 1 99 ? -3.581 21.762 0.200 1.00 86.94 99 ALA A O 1
ATOM 751 N N . THR A 1 100 ? -3.807 20.229 -1.421 1.00 89.31 100 THR A N 1
ATOM 752 C CA . THR A 1 100 ? -4.951 20.883 -2.074 1.00 89.31 100 THR A CA 1
ATOM 753 C C . THR A 1 100 ? -6.294 20.237 -1.748 1.00 89.31 100 THR A C 1
ATOM 755 O O . THR A 1 100 ? -7.328 20.806 -2.096 1.00 89.31 100 THR A O 1
ATOM 758 N N . THR A 1 101 ? -6.321 19.054 -1.121 1.00 86.56 101 THR A N 1
ATOM 759 C CA . THR A 1 101 ? -7.574 18.335 -0.849 1.00 86.56 101 THR A CA 1
ATOM 760 C C . THR A 1 101 ? -7.595 17.715 0.546 1.00 86.56 101 THR A C 1
ATOM 762 O O . THR A 1 101 ? -6.797 16.827 0.828 1.00 86.56 101 THR A O 1
ATOM 765 N N . ASP A 1 102 ? -8.618 18.022 1.344 1.00 81.62 102 ASP A N 1
ATOM 766 C CA . ASP A 1 102 ? -8.795 17.446 2.694 1.00 81.62 102 ASP A CA 1
ATOM 767 C C . ASP A 1 102 ? -9.475 16.063 2.698 1.00 81.62 102 ASP A C 1
ATOM 769 O O . ASP A 1 102 ? -9.824 15.497 3.730 1.00 81.62 102 ASP A O 1
ATOM 773 N N . SER A 1 103 ? -9.698 15.491 1.513 1.00 84.62 103 SER A N 1
ATOM 774 C CA . SER A 1 103 ? -10.470 14.250 1.348 1.00 84.62 103 SER A CA 1
ATOM 775 C C . SER A 1 103 ? -9.760 12.977 1.824 1.00 84.62 103 SER A C 1
ATOM 777 O O . SER A 1 103 ? -10.410 11.940 1.963 1.00 84.62 103 SER A O 1
ATOM 779 N N . ILE A 1 104 ? -8.440 13.015 2.005 1.00 91.88 104 ILE A N 1
ATOM 780 C CA . ILE A 1 104 ? -7.630 11.870 2.422 1.00 91.88 104 ILE A CA 1
ATOM 781 C C . ILE A 1 104 ? -6.391 12.371 3.161 1.00 91.88 104 ILE A C 1
ATOM 783 O O . ILE A 1 104 ? -5.741 13.306 2.704 1.00 91.88 104 ILE A O 1
ATOM 787 N N . THR A 1 105 ? -6.053 11.747 4.286 1.00 92.75 105 THR A N 1
ATOM 788 C CA . THR A 1 105 ? -4.869 12.094 5.077 1.00 92.75 105 THR A CA 1
ATOM 789 C C . THR A 1 105 ? -3.736 11.104 4.836 1.00 92.75 105 THR A C 1
ATOM 791 O O . THR A 1 105 ? -3.961 9.912 4.596 1.00 92.75 105 THR A O 1
ATOM 794 N N . TYR A 1 106 ? -2.501 11.600 4.891 1.00 93.75 106 TYR A N 1
ATOM 795 C CA . TYR A 1 106 ? -1.298 10.776 4.865 1.00 93.75 106 TYR A CA 1
ATOM 796 C C . TYR A 1 106 ? -0.446 11.072 6.092 1.00 93.75 106 TYR A C 1
ATOM 798 O O . TYR A 1 106 ? -0.126 12.229 6.353 1.00 93.75 106 TYR A O 1
ATOM 806 N N . GLU A 1 107 ? -0.039 10.026 6.798 1.00 91.88 107 GLU A N 1
ATOM 807 C CA . GLU A 1 107 ? 0.792 10.122 7.992 1.00 91.88 107 GLU A CA 1
ATOM 808 C C . GLU A 1 107 ? 2.086 9.344 7.802 1.00 91.88 107 GLU A C 1
ATOM 810 O O . GLU A 1 107 ? 2.067 8.156 7.449 1.00 91.88 107 GLU A O 1
ATOM 815 N N . ASP A 1 108 ? 3.212 10.018 8.051 1.00 90.94 108 ASP A N 1
ATOM 816 C CA . ASP A 1 108 ? 4.504 9.359 8.148 1.00 90.94 108 ASP A CA 1
ATOM 817 C C . ASP A 1 108 ? 4.796 8.966 9.604 1.00 90.94 108 ASP A C 1
ATOM 819 O O . ASP A 1 108 ? 4.780 9.777 10.522 1.00 90.94 108 ASP A O 1
ATOM 823 N N . ILE A 1 109 ? 5.005 7.671 9.836 1.00 89.38 109 ILE A N 1
ATOM 824 C CA . ILE A 1 109 ? 5.395 7.146 11.149 1.00 89.38 109 ILE A CA 1
ATOM 825 C C . ILE A 1 109 ? 6.749 6.465 10.970 1.00 89.38 109 ILE A C 1
ATOM 827 O O . ILE A 1 109 ? 6.796 5.268 10.661 1.00 89.38 109 ILE A O 1
ATOM 831 N N . PRO A 1 110 ? 7.860 7.217 11.071 1.00 85.62 110 PRO A N 1
ATOM 832 C CA . PRO A 1 110 ? 9.184 6.670 10.837 1.00 85.62 110 PRO A CA 1
ATOM 833 C C . PRO A 1 110 ? 9.510 5.564 11.841 1.00 85.62 110 PRO A C 1
ATOM 835 O O . PRO A 1 110 ? 9.088 5.577 12.996 1.00 85.62 110 PRO A O 1
ATOM 838 N N . ASP A 1 111 ? 10.296 4.590 11.389 1.00 83.44 111 ASP A N 1
ATOM 839 C CA . ASP A 1 111 ? 10.743 3.503 12.252 1.00 83.44 111 ASP A CA 1
ATOM 840 C C . ASP A 1 111 ? 11.720 4.005 13.320 1.00 83.44 111 ASP A C 1
ATOM 842 O O . ASP A 1 111 ? 12.829 4.437 12.991 1.00 83.44 111 ASP A O 1
ATOM 846 N N . THR A 1 112 ? 11.354 3.822 14.588 1.00 88.38 112 THR A N 1
ATOM 847 C CA . THR A 1 112 ? 12.300 3.866 15.710 1.00 88.38 112 THR A CA 1
ATOM 848 C C . THR A 1 112 ? 13.237 2.658 15.673 1.00 88.38 112 THR A C 1
ATOM 850 O O . THR A 1 112 ? 12.900 1.615 15.099 1.00 88.38 112 THR A O 1
ATOM 853 N N . ASP A 1 113 ? 14.412 2.766 16.292 1.00 86.62 113 ASP A N 1
ATOM 854 C CA . ASP A 1 113 ? 15.385 1.667 16.305 1.00 86.62 113 ASP A CA 1
ATOM 855 C C . ASP A 1 113 ? 14.828 0.415 17.002 1.00 86.62 113 ASP A C 1
ATOM 857 O O . ASP A 1 113 ? 14.903 -0.680 16.441 1.00 86.62 113 ASP A O 1
ATOM 861 N N . GLU A 1 114 ? 14.087 0.581 18.101 1.00 85.62 114 GLU A N 1
ATOM 862 C CA . GLU A 1 114 ? 13.337 -0.505 18.754 1.00 85.62 114 GLU A CA 1
ATOM 863 C C . GLU A 1 114 ? 12.338 -1.196 17.809 1.00 85.62 114 GLU A C 1
ATOM 865 O O . GLU A 1 114 ? 12.152 -2.416 17.829 1.00 85.62 114 GLU A O 1
ATOM 870 N N . SER A 1 115 ? 11.665 -0.432 16.945 1.00 81.44 115 SER A N 1
ATOM 871 C CA . SER A 1 115 ? 10.706 -0.980 15.979 1.00 81.44 115 SER A CA 1
ATOM 872 C C . SER A 1 115 ? 11.401 -1.767 14.866 1.00 81.44 115 SER A C 1
ATOM 874 O O . SER A 1 115 ? 10.868 -2.777 14.393 1.00 81.44 115 SER A O 1
ATOM 876 N N . LYS A 1 116 ? 12.613 -1.356 14.470 1.00 83.06 116 LYS A N 1
ATOM 877 C CA . LYS A 1 116 ? 13.448 -2.115 13.526 1.00 83.06 116 LYS A CA 1
ATOM 878 C C . LYS A 1 116 ? 13.901 -3.433 14.143 1.00 83.06 116 LYS A C 1
ATOM 880 O O . LYS A 1 116 ? 13.790 -4.464 13.479 1.00 83.06 116 LYS A O 1
ATOM 885 N N . GLU A 1 117 ? 14.353 -3.413 15.393 1.00 85.69 117 GLU A N 1
ATOM 886 C CA . GLU A 1 117 ? 14.783 -4.614 16.111 1.00 85.69 117 GLU A CA 1
ATOM 887 C C . GLU A 1 117 ? 13.645 -5.614 16.297 1.00 85.69 117 GLU A C 1
ATOM 889 O O . GLU A 1 117 ? 13.809 -6.791 15.975 1.00 85.69 117 GLU A O 1
ATOM 894 N N . ARG A 1 118 ? 12.463 -5.153 16.731 1.00 85.19 118 ARG A N 1
ATOM 895 C CA . ARG A 1 118 ? 11.268 -6.007 16.845 1.00 85.19 118 ARG A CA 1
ATOM 896 C C . ARG A 1 118 ? 10.942 -6.699 15.526 1.00 85.19 118 ARG A C 1
ATOM 898 O O . ARG A 1 118 ? 10.720 -7.905 15.498 1.00 85.19 118 ARG A O 1
ATOM 905 N N . ARG A 1 119 ? 10.977 -5.968 14.409 1.00 82.44 119 ARG A N 1
ATOM 906 C CA . ARG A 1 119 ? 10.741 -6.554 13.082 1.00 82.44 119 ARG A CA 1
ATOM 907 C C . ARG A 1 119 ? 11.809 -7.571 12.695 1.00 82.44 119 ARG A C 1
ATOM 909 O O . ARG A 1 119 ? 11.473 -8.600 12.119 1.00 82.44 119 ARG A O 1
ATOM 916 N N . LEU A 1 120 ? 13.081 -7.276 12.970 1.00 83.44 120 LEU A N 1
ATOM 917 C CA . LEU A 1 120 ? 14.179 -8.200 12.692 1.00 83.44 120 LEU A CA 1
ATOM 918 C C . LEU A 1 120 ? 13.994 -9.506 13.466 1.00 83.44 120 LEU A C 1
ATOM 920 O O . LEU A 1 120 ? 14.102 -10.555 12.843 1.00 83.44 120 LEU A O 1
ATOM 924 N N . LYS A 1 121 ? 13.630 -9.447 14.757 1.00 86.75 121 LYS A N 1
ATOM 925 C CA . LYS A 1 121 ? 13.315 -10.633 15.578 1.00 86.75 121 LYS A CA 1
ATOM 926 C C . LYS A 1 121 ? 12.226 -11.502 14.942 1.00 86.75 121 LYS A C 1
ATOM 928 O O . LYS A 1 121 ? 12.470 -12.679 14.710 1.00 86.75 121 LYS A O 1
ATOM 933 N N . VAL A 1 122 ? 11.105 -10.904 14.529 1.00 84.94 122 VAL A N 1
ATOM 934 C CA . VAL A 1 122 ? 10.007 -11.627 13.853 1.00 84.94 122 VAL A CA 1
ATOM 935 C C . VAL A 1 122 ? 10.471 -12.301 12.554 1.00 84.94 122 VAL A C 1
ATOM 937 O O . VAL A 1 122 ? 10.053 -13.413 12.237 1.00 84.94 122 VAL A O 1
ATOM 940 N N . VAL A 1 123 ? 11.349 -11.653 11.780 1.00 81.12 123 VAL A N 1
ATOM 941 C CA . VAL A 1 123 ? 11.905 -12.266 10.561 1.00 81.12 123 VAL A CA 1
ATOM 942 C C . VAL A 1 123 ? 12.794 -13.462 10.906 1.00 81.12 123 VAL A C 1
ATOM 944 O O . VAL A 1 123 ? 12.660 -14.492 10.243 1.00 81.12 123 VAL A O 1
ATOM 947 N N . LYS A 1 124 ? 13.632 -13.359 11.947 1.00 81.75 124 LYS A N 1
ATOM 948 C CA . LYS A 1 124 ? 14.476 -14.473 12.411 1.00 81.75 124 LYS A CA 1
ATOM 949 C C . LYS A 1 124 ? 13.629 -15.672 12.824 1.00 81.75 124 LYS A C 1
ATOM 951 O O . LYS A 1 124 ? 13.852 -16.782 12.355 1.00 81.75 124 LYS A O 1
ATOM 956 N N . GLU A 1 125 ? 12.608 -15.420 13.639 1.00 85.00 125 GLU A N 1
ATOM 957 C CA . GLU A 1 125 ? 11.671 -16.433 14.139 1.00 85.00 125 GLU A CA 1
ATOM 958 C C . GLU A 1 125 ? 10.903 -17.128 13.007 1.00 85.00 125 GLU A C 1
ATOM 960 O O . GLU A 1 125 ? 10.582 -18.307 13.106 1.00 85.00 125 GLU A O 1
ATOM 965 N N . SER A 1 126 ? 10.649 -16.430 11.895 1.00 77.88 126 SER A N 1
ATOM 966 C CA . SER A 1 126 ? 9.956 -17.011 10.740 1.00 77.88 126 SER A CA 1
ATOM 967 C C . SER A 1 126 ? 10.806 -17.970 9.890 1.00 77.88 126 SER A C 1
ATOM 969 O O . SER A 1 126 ? 10.271 -18.572 8.961 1.00 77.88 126 SER A O 1
ATOM 971 N N . GLY A 1 127 ? 12.120 -18.074 10.135 1.00 73.38 127 GLY A N 1
ATOM 972 C CA . GLY A 1 127 ? 13.039 -18.941 9.378 1.00 73.38 127 GLY A CA 1
ATOM 973 C C . GLY A 1 127 ? 13.260 -18.535 7.911 1.00 73.38 127 GLY A C 1
ATOM 974 O O . GLY A 1 127 ? 13.892 -19.259 7.148 1.00 73.38 127 GLY A O 1
ATOM 975 N N . ARG A 1 128 ? 12.751 -17.370 7.490 1.00 65.56 128 ARG A N 1
ATOM 976 C CA . ARG A 1 128 ? 12.772 -16.880 6.097 1.00 65.56 128 ARG A CA 1
ATOM 977 C C . ARG A 1 128 ? 13.977 -16.000 5.758 1.00 65.56 128 ARG A C 1
ATOM 979 O O . ARG A 1 128 ? 13.941 -15.258 4.776 1.00 65.56 128 ARG A O 1
ATOM 986 N N . GLU A 1 129 ? 15.033 -16.025 6.566 1.00 61.66 129 GLU A N 1
ATOM 987 C CA . GLU A 1 129 ? 16.179 -15.122 6.394 1.00 61.66 129 GLU A CA 1
ATOM 988 C C . GLU A 1 129 ? 16.880 -15.316 5.036 1.00 61.66 129 GLU A C 1
ATOM 990 O O . GLU A 1 129 ? 17.132 -14.334 4.331 1.00 61.66 129 GLU A O 1
ATOM 995 N N . GLY A 1 130 ? 17.093 -16.572 4.622 1.00 62.94 130 GLY A N 1
ATOM 996 C CA . GLY A 1 130 ? 17.746 -16.909 3.351 1.00 62.94 130 GLY A CA 1
ATOM 997 C C . GLY A 1 130 ? 16.979 -16.415 2.117 1.00 62.94 130 GLY A C 1
ATOM 998 O O . GLY A 1 130 ? 17.566 -15.808 1.217 1.00 62.94 130 GLY A O 1
ATOM 999 N N . ASP A 1 131 ? 15.652 -16.572 2.113 1.00 67.38 131 ASP A N 1
ATOM 1000 C CA . ASP A 1 131 ? 14.782 -16.133 1.012 1.00 67.38 131 ASP A CA 1
ATOM 1001 C C . ASP A 1 131 ? 14.858 -14.614 0.792 1.00 67.38 131 ASP A C 1
ATOM 1003 O O . ASP A 1 131 ? 14.845 -14.113 -0.341 1.00 67.38 131 ASP A O 1
ATOM 1007 N N . VAL A 1 132 ? 14.931 -13.850 1.887 1.00 68.31 132 VAL A N 1
ATOM 1008 C CA . VAL A 1 132 ? 14.979 -12.384 1.842 1.00 68.31 132 VAL A CA 1
ATOM 1009 C C . VAL A 1 132 ? 16.304 -11.904 1.257 1.00 68.31 132 VAL A C 1
ATOM 1011 O O . VAL A 1 132 ? 16.316 -10.970 0.444 1.00 68.31 132 VAL A O 1
ATOM 1014 N N . GLU A 1 133 ? 17.416 -12.520 1.648 1.00 73.88 133 GLU A N 1
ATOM 1015 C CA . GLU A 1 133 ? 18.742 -12.159 1.155 1.00 73.88 133 GLU A CA 1
ATOM 1016 C C . GLU A 1 133 ? 18.914 -12.496 -0.329 1.00 73.88 133 GLU A C 1
ATOM 1018 O O . GLU A 1 133 ? 19.324 -11.639 -1.126 1.00 73.88 133 GLU A O 1
ATOM 1023 N N . GLU A 1 134 ? 18.489 -13.689 -0.742 1.00 76.88 134 GLU A N 1
ATOM 1024 C CA . GLU A 1 134 ? 18.515 -14.091 -2.145 1.00 76.88 134 GLU A CA 1
ATOM 1025 C C . GLU A 1 134 ? 17.667 -13.148 -3.015 1.00 76.88 134 GLU A C 1
ATOM 1027 O O . GLU A 1 134 ? 18.116 -12.669 -4.068 1.00 76.88 134 GLU A O 1
ATOM 1032 N N . MET A 1 135 ? 16.461 -12.806 -2.548 1.00 71.50 135 MET A N 1
ATOM 1033 C CA . MET A 1 135 ? 15.580 -11.853 -3.220 1.00 71.50 135 MET A CA 1
ATOM 1034 C C . MET A 1 135 ? 16.246 -10.476 -3.363 1.00 71.50 135 MET A C 1
ATOM 1036 O O . MET A 1 135 ? 16.178 -9.861 -4.436 1.00 71.50 135 MET A O 1
ATOM 1040 N N . ARG A 1 136 ? 16.920 -9.977 -2.317 1.00 76.19 136 ARG A N 1
ATOM 1041 C CA . ARG A 1 136 ? 17.659 -8.702 -2.364 1.00 76.19 136 ARG A CA 1
ATOM 1042 C C . ARG A 1 136 ? 18.776 -8.744 -3.405 1.00 76.19 136 ARG A C 1
ATOM 1044 O O . ARG A 1 136 ? 18.893 -7.799 -4.190 1.00 76.19 136 ARG A O 1
ATOM 1051 N N . ARG A 1 137 ? 19.550 -9.833 -3.462 1.00 81.25 137 ARG A N 1
ATOM 1052 C CA . ARG A 1 137 ? 20.637 -10.020 -4.437 1.00 81.25 137 ARG A CA 1
ATOM 1053 C C . ARG A 1 137 ? 20.115 -10.016 -5.874 1.00 81.25 137 ARG A C 1
ATOM 1055 O O . ARG A 1 137 ? 20.597 -9.245 -6.705 1.00 81.25 137 ARG A O 1
ATOM 1062 N N . LYS A 1 138 ? 19.071 -10.802 -6.155 1.00 78.88 138 LYS A N 1
ATOM 1063 C CA . LYS A 1 138 ? 18.426 -10.866 -7.479 1.00 78.88 138 LYS A CA 1
ATOM 1064 C C . LYS A 1 138 ? 17.871 -9.507 -7.916 1.00 78.88 138 LYS A C 1
ATOM 1066 O O . LYS A 1 138 ? 18.061 -9.103 -9.063 1.00 78.88 138 LYS A O 1
ATOM 1071 N N . ARG A 1 139 ? 17.245 -8.758 -6.999 1.00 76.19 139 ARG A N 1
ATOM 1072 C CA . ARG A 1 139 ? 16.731 -7.403 -7.273 1.00 76.19 139 ARG A CA 1
ATOM 1073 C C . ARG A 1 139 ? 17.836 -6.398 -7.592 1.00 76.19 139 ARG A C 1
ATOM 1075 O O . ARG A 1 139 ? 17.645 -5.591 -8.499 1.00 76.19 139 ARG A O 1
ATOM 1082 N N . LYS A 1 140 ? 18.971 -6.438 -6.882 1.00 81.69 140 LYS A N 1
ATOM 1083 C CA . LYS A 1 140 ? 20.136 -5.584 -7.184 1.00 81.69 140 LYS A CA 1
ATOM 1084 C C . LYS A 1 140 ? 20.672 -5.868 -8.587 1.00 81.69 140 LYS A C 1
ATOM 1086 O O . LYS A 1 140 ? 20.699 -4.952 -9.404 1.00 81.69 140 LYS A O 1
ATOM 1091 N N . ARG A 1 141 ? 20.956 -7.139 -8.890 1.00 81.69 141 ARG A N 1
ATOM 1092 C CA . ARG A 1 141 ? 21.450 -7.574 -10.206 1.00 81.69 141 ARG A CA 1
ATOM 1093 C C . ARG A 1 141 ? 20.513 -7.165 -11.344 1.00 81.69 141 ARG A C 1
ATOM 1095 O O . ARG A 1 141 ? 20.955 -6.731 -12.397 1.00 81.69 141 ARG A O 1
ATOM 1102 N N . ARG A 1 142 ? 19.194 -7.246 -11.139 1.00 75.50 142 ARG A N 1
ATOM 1103 C CA . ARG A 1 142 ? 18.224 -6.788 -12.144 1.00 75.50 142 ARG A CA 1
ATOM 1104 C C . ARG A 1 142 ? 18.285 -5.278 -12.373 1.00 75.50 142 ARG A C 1
ATOM 1106 O O . ARG A 1 142 ? 18.250 -4.854 -13.521 1.00 75.50 142 ARG A O 1
ATOM 1113 N N . LYS A 1 143 ? 18.334 -4.470 -11.306 1.00 80.06 143 LYS A N 1
ATOM 1114 C CA . LYS A 1 143 ? 18.430 -3.004 -11.434 1.00 80.06 143 LYS A CA 1
ATOM 1115 C C . LYS A 1 143 ? 19.689 -2.595 -12.190 1.00 80.06 143 LYS A C 1
ATOM 1117 O O . LYS A 1 143 ? 19.645 -1.631 -12.942 1.00 80.06 143 LYS A O 1
ATOM 1122 N N . GLU A 1 144 ? 20.776 -3.327 -11.989 1.00 85.00 144 GLU A N 1
ATOM 1123 C CA . GLU A 1 144 ? 22.027 -3.164 -12.723 1.00 85.00 144 GLU A CA 1
ATOM 1124 C C . GLU A 1 144 ? 21.842 -3.481 -14.211 1.00 85.00 144 GLU A C 1
ATOM 1126 O O . GLU A 1 144 ? 22.024 -2.589 -15.030 1.00 85.00 144 GLU A O 1
ATOM 1131 N N . ILE A 1 145 ? 21.296 -4.653 -14.558 1.00 82.12 145 ILE A N 1
ATOM 1132 C CA . ILE A 1 145 ? 20.978 -5.013 -15.955 1.00 82.12 145 ILE A CA 1
ATOM 1133 C C . ILE A 1 145 ? 20.041 -3.985 -16.613 1.00 82.12 145 ILE A C 1
ATOM 1135 O O . ILE A 1 145 ? 20.189 -3.647 -17.785 1.00 82.12 145 ILE A O 1
ATOM 1139 N N . GLU A 1 146 ? 19.040 -3.478 -15.889 1.00 81.69 146 GLU A N 1
ATOM 1140 C CA . GLU A 1 146 ? 18.115 -2.472 -16.419 1.00 81.69 146 GLU A CA 1
ATOM 1141 C C . GLU A 1 146 ? 18.801 -1.115 -16.641 1.00 81.69 146 GLU A C 1
ATOM 1143 O O . GLU A 1 146 ? 18.503 -0.432 -17.622 1.00 81.69 146 GLU A O 1
ATOM 1148 N N . ARG A 1 147 ? 19.737 -0.731 -15.762 1.00 83.75 147 ARG A N 1
ATOM 1149 C CA . ARG A 1 147 ? 20.587 0.452 -15.949 1.00 83.75 147 ARG A CA 1
ATOM 1150 C C . ARG A 1 147 ? 21.493 0.276 -17.163 1.00 83.75 147 ARG A C 1
ATOM 1152 O O . ARG A 1 147 ? 21.454 1.133 -18.035 1.00 83.75 147 ARG A O 1
ATOM 1159 N N . GLU A 1 148 ? 22.180 -0.857 -17.287 1.00 85.69 148 GLU A N 1
ATOM 1160 C CA . GLU A 1 148 ? 23.023 -1.184 -18.444 1.00 85.69 148 GLU A CA 1
ATOM 1161 C C . GLU A 1 148 ? 22.230 -1.167 -19.757 1.00 85.69 148 GLU A C 1
ATOM 1163 O O . GLU A 1 148 ? 22.691 -0.621 -20.757 1.00 85.69 148 GLU A O 1
ATOM 1168 N N . ARG A 1 149 ? 21.007 -1.717 -19.772 1.00 83.75 149 ARG A N 1
ATOM 1169 C CA . ARG A 1 149 ? 20.111 -1.660 -20.942 1.00 83.75 149 ARG A CA 1
ATOM 1170 C C . ARG A 1 149 ? 19.713 -0.229 -21.289 1.00 83.75 149 ARG A C 1
ATOM 1172 O O . ARG A 1 149 ? 19.715 0.128 -22.463 1.00 83.75 149 ARG A O 1
ATOM 1179 N N . LYS A 1 150 ? 19.382 0.597 -20.290 1.00 83.81 150 LYS A N 1
ATOM 1180 C CA . LYS A 1 150 ? 19.070 2.021 -20.499 1.00 83.81 150 LYS A CA 1
ATOM 1181 C C . LYS A 1 150 ? 20.288 2.789 -21.007 1.00 83.81 150 LYS A C 1
ATOM 1183 O O . LYS A 1 150 ? 20.133 3.637 -21.876 1.00 83.81 150 LYS A O 1
ATOM 1188 N N . GLU A 1 151 ? 21.480 2.494 -20.501 1.00 84.25 151 GLU A N 1
ATOM 1189 C CA . GLU A 1 151 ? 22.735 3.099 -20.956 1.00 84.25 151 GLU A CA 1
ATOM 1190 C C . GLU A 1 151 ? 23.090 2.679 -22.382 1.00 84.25 151 GLU A C 1
ATOM 1192 O O . GLU A 1 151 ? 23.426 3.534 -23.198 1.00 84.25 151 GLU A O 1
ATOM 1197 N N . ARG A 1 152 ? 22.941 1.394 -22.720 1.00 79.69 152 ARG A N 1
ATOM 1198 C CA . ARG A 1 152 ? 23.123 0.888 -24.085 1.00 79.69 152 ARG A CA 1
ATOM 1199 C C . ARG A 1 152 ? 22.132 1.529 -25.053 1.00 79.69 152 ARG A C 1
ATOM 1201 O O . ARG A 1 152 ? 22.552 2.079 -26.061 1.00 79.69 152 ARG A O 1
ATOM 1208 N N . GLY A 1 153 ? 20.852 1.587 -24.682 1.00 77.69 153 GLY A N 1
ATOM 1209 C CA . GLY A 1 153 ? 19.828 2.262 -25.477 1.00 77.69 153 GLY A CA 1
ATOM 1210 C C . GLY A 1 153 ? 20.062 3.771 -25.626 1.00 77.69 153 GLY A C 1
ATOM 1211 O O . GLY A 1 153 ? 19.716 4.335 -26.657 1.00 77.69 153 GLY A O 1
ATOM 1212 N N . LYS A 1 154 ? 20.677 4.444 -24.640 1.00 77.31 154 LYS A N 1
ATOM 1213 C CA . LYS A 1 154 ? 21.107 5.850 -24.765 1.00 77.31 154 LYS A CA 1
ATOM 1214 C C . LYS A 1 154 ? 22.293 6.011 -25.722 1.00 77.31 154 LYS A C 1
ATOM 1216 O O . LYS A 1 154 ? 22.288 6.956 -26.501 1.00 77.31 154 LYS A O 1
ATOM 1221 N N . LYS A 1 155 ? 23.270 5.095 -25.688 1.00 73.69 155 LYS A N 1
ATOM 1222 C CA . LYS A 1 155 ? 24.413 5.074 -26.621 1.00 73.69 155 LYS A CA 1
ATOM 1223 C C . LYS A 1 155 ? 23.966 4.806 -28.063 1.00 73.69 155 LYS A C 1
ATOM 1225 O O . LYS A 1 155 ? 24.425 5.483 -28.972 1.00 73.69 155 LYS A O 1
ATOM 1230 N N . GL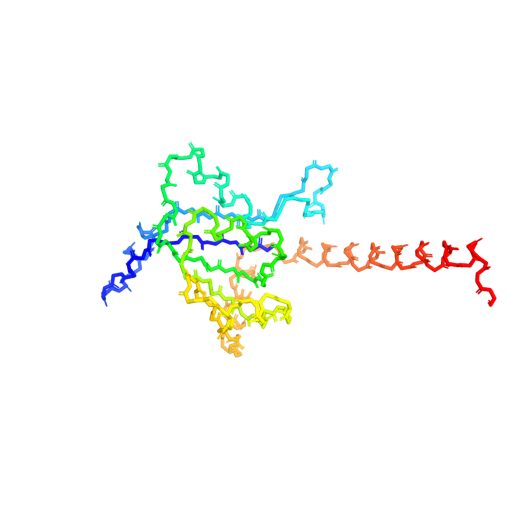U A 1 156 ? 23.037 3.872 -28.259 1.00 70.69 156 GLU A N 1
ATOM 1231 C CA . GLU A 1 156 ? 22.472 3.519 -29.572 1.00 70.69 156 GLU A CA 1
ATOM 1232 C C . GLU A 1 156 ? 21.566 4.619 -30.150 1.00 70.69 156 GLU A C 1
ATOM 1234 O O . GLU A 1 156 ? 21.508 4.791 -31.363 1.00 70.69 156 GLU A O 1
ATOM 1239 N N . ARG A 1 157 ? 20.888 5.405 -29.300 1.00 65.94 157 ARG A N 1
ATOM 1240 C CA . ARG A 1 157 ? 20.040 6.538 -29.722 1.00 65.94 157 ARG A CA 1
ATOM 1241 C C . ARG A 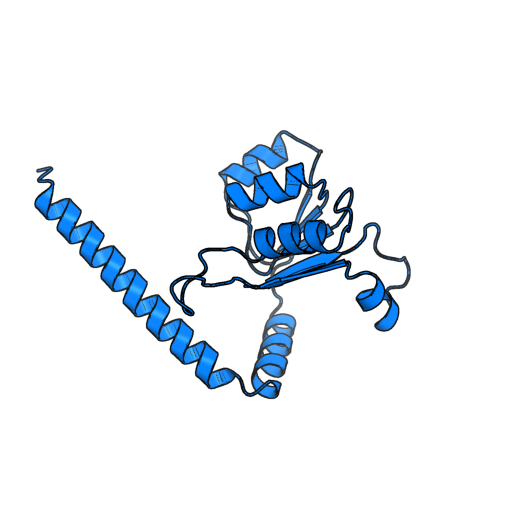1 157 ? 20.805 7.822 -30.053 1.00 65.94 157 ARG A C 1
ATOM 1243 O O . ARG A 1 157 ? 20.152 8.809 -30.369 1.00 65.94 157 ARG A O 1
ATOM 1250 N N . GLY A 1 158 ? 22.139 7.815 -29.986 1.00 57.06 158 GLY A N 1
ATOM 1251 C CA . GLY A 1 158 ? 22.990 8.825 -30.618 1.00 57.06 158 GLY A CA 1
ATOM 1252 C C . GLY A 1 158 ? 22.552 10.277 -30.418 1.00 57.06 158 GLY A C 1
ATOM 1253 O O . GLY A 1 158 ? 22.413 11.000 -31.397 1.00 57.06 158 GLY A O 1
ATOM 1254 N N . VAL A 1 159 ? 22.349 10.722 -29.177 1.00 53.44 159 VAL A N 1
ATOM 1255 C CA . VAL A 1 159 ? 22.385 12.164 -28.893 1.00 53.44 159 VAL A CA 1
ATOM 1256 C C . VAL A 1 159 ? 23.834 12.484 -28.539 1.00 53.44 159 VAL A C 1
ATOM 1258 O O . VAL A 1 159 ? 24.269 12.224 -27.417 1.00 53.44 159 VAL A O 1
ATOM 1261 N N . LYS A 1 160 ? 24.591 12.917 -29.554 1.00 43.78 160 LYS A N 1
ATOM 1262 C CA . LYS A 1 160 ? 25.781 13.748 -29.343 1.00 43.78 160 LYS A CA 1
ATOM 1263 C C . LYS A 1 160 ? 25.350 15.088 -28.761 1.00 43.78 160 LYS A C 1
ATOM 1265 O O . LYS A 1 160 ? 24.274 15.571 -29.178 1.00 43.78 160 LYS A O 1
#

Secondary structure (DSSP, 8-state):
-EEEEE-SSPPSS--HHHHHHTEEEEEE-B-SS-TT--SB-HHHHHHHHHHHTT---TT-EEEESSPPPHHHHHHHHHTT--EEEESSPPPHHHHHHHTT-TTSEEEE-PPPHHHHHHHHHHHHHTT-HHHHHHHHHHHHHHHHHHHHHHHHHHHHTT--

InterPro domains:
  IPR002125 Cytidine and deoxycytidylate deaminase domain [PF00383] (36-85)
  IPR016193 Cytidine deaminase-like [SSF53927] (37-86)